Protein AF-A0A2M8PJ80-F1 (afdb_monomer_lite)

Secondary structure (DSSP, 8-state):
-----------------HHHHHHHHTT-SS-S------SS-PEEEE----BTTB---B-GGG-BHHHHHHHHHHHHHHHHHHTT-EEEES-SSS----TGGG--

pLDDT: mean 78.75, std 20.94, range [30.25, 98.44]

Sequence (104 aa):
EFESIGLQKGVVFRLYNKAILERLRGQISQPILRTSWHDTQPRVVIDCGHGGRDCGAIGVGGLQEKNICLAIGSELASLLENHGWDVILTRRTDNMVLLDQRTT

Radius of gyration: 22.83 Å; chains: 1; bounding box: 64×26×45 Å

Foldseek 3Di:
DDDDDPPPPDDDDDDPDPVVVVVVVVPDPDDPDDDPPDPDADAEEQEQPFADPGQDDQDPPRRTSSVVSLVVSVVVQVVCVVVVHHYHYLDNHRHGDDPVSSVD

Structure (mmCIF, N/CA/C/O backbone):
data_AF-A0A2M8PJ80-F1
#
_entry.id   AF-A0A2M8PJ80-F1
#
loop_
_atom_site.group_PDB
_atom_site.id
_atom_site.type_symbol
_atom_site.label_atom_id
_atom_site.label_alt_id
_atom_site.label_comp_id
_atom_site.label_asym_id
_atom_site.label_entity_id
_atom_site.label_seq_id
_atom_site.pdbx_PDB_ins_code
_atom_site.Cartn_x
_atom_site.Cartn_y
_atom_site.Cartn_z
_atom_site.occupancy
_atom_site.B_iso_or_equiv
_atom_site.auth_seq_id
_atom_site.auth_comp_id
_atom_site.auth_asym_id
_atom_site.auth_atom_id
_atom_site.pdbx_PDB_model_num
ATOM 1 N N . GLU A 1 1 ? 18.252 13.409 18.058 1.00 38.00 1 GLU A N 1
ATOM 2 C CA . GLU A 1 1 ? 18.425 14.141 16.789 1.00 38.00 1 GLU A CA 1
ATOM 3 C C . GLU A 1 1 ? 18.283 13.165 15.638 1.00 38.00 1 GLU A C 1
ATOM 5 O O . GLU A 1 1 ? 18.825 12.070 15.718 1.00 38.00 1 GLU A O 1
ATOM 10 N N . PHE A 1 2 ? 17.492 13.522 14.629 1.00 30.25 2 PHE A N 1
ATOM 11 C CA . PHE A 1 2 ? 17.406 12.782 13.375 1.00 30.25 2 PHE A CA 1
ATOM 12 C C . PHE A 1 2 ? 18.465 13.348 12.427 1.00 30.25 2 PHE A C 1
ATOM 14 O O . PHE A 1 2 ? 18.293 14.451 11.914 1.00 30.25 2 PHE A O 1
ATOM 21 N N . GLU A 1 3 ? 19.542 12.604 12.184 1.00 35.47 3 GLU A N 1
ATOM 22 C CA . GLU A 1 3 ? 20.416 12.865 11.040 1.00 35.47 3 GLU A CA 1
ATOM 23 C C . GLU A 1 3 ? 19.860 12.131 9.820 1.00 35.47 3 GLU A C 1
ATOM 25 O O . GLU A 1 3 ? 19.985 10.916 9.665 1.00 35.47 3 GLU A O 1
ATOM 30 N N . SER A 1 4 ? 19.206 12.884 8.944 1.00 43.00 4 SER A N 1
ATOM 31 C CA . SER A 1 4 ? 18.976 12.465 7.569 1.00 43.00 4 SER A CA 1
ATOM 32 C C . SER A 1 4 ? 20.146 12.894 6.682 1.00 43.00 4 SER A C 1
ATOM 34 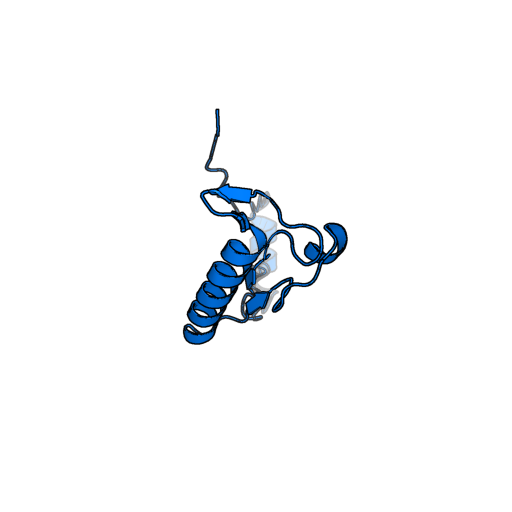O O . SER A 1 4 ? 20.692 13.978 6.865 1.00 43.00 4 SER A O 1
ATOM 36 N N . ILE A 1 5 ? 20.373 12.096 5.631 1.00 44.66 5 ILE A N 1
ATOM 37 C CA . ILE A 1 5 ? 21.223 12.305 4.438 1.00 44.66 5 ILE A CA 1
ATOM 38 C C . ILE A 1 5 ? 22.529 11.488 4.454 1.00 44.66 5 ILE A C 1
ATOM 40 O O . ILE A 1 5 ? 23.641 11.999 4.495 1.00 44.66 5 ILE A O 1
ATOM 44 N N . GLY A 1 6 ? 22.362 10.173 4.289 1.00 40.84 6 GLY A N 1
ATOM 45 C CA . GLY A 1 6 ? 23.377 9.252 3.770 1.00 40.84 6 GLY A CA 1
ATOM 46 C C . GLY A 1 6 ? 22.995 8.717 2.386 1.00 40.84 6 GLY A C 1
ATOM 47 O O . GLY A 1 6 ? 23.055 7.517 2.142 1.00 40.84 6 GLY A O 1
ATOM 48 N N . LEU A 1 7 ? 22.541 9.587 1.475 1.00 44.06 7 LEU A N 1
ATOM 49 C CA . LEU A 1 7 ? 22.303 9.258 0.062 1.00 44.06 7 LEU A CA 1
ATOM 50 C C . LEU A 1 7 ? 23.632 9.183 -0.710 1.00 44.06 7 LEU A C 1
ATOM 52 O O . LEU A 1 7 ? 23.877 9.955 -1.630 1.00 44.06 7 LEU A O 1
ATOM 56 N N . GLN A 1 8 ? 24.489 8.219 -0.377 1.00 43.91 8 GLN A N 1
ATOM 57 C CA . GLN A 1 8 ? 25.481 7.727 -1.335 1.00 43.91 8 GLN A CA 1
ATOM 58 C C . GLN A 1 8 ? 25.227 6.250 -1.621 1.00 43.91 8 GLN A C 1
ATOM 60 O O . GLN A 1 8 ? 25.959 5.360 -1.204 1.00 43.91 8 GLN A O 1
ATOM 65 N N . LYS A 1 9 ? 24.168 5.999 -2.400 1.00 44.66 9 LYS A N 1
ATOM 66 C CA . LYS A 1 9 ? 24.059 4.789 -3.222 1.00 44.66 9 LYS A CA 1
ATOM 67 C C . LYS A 1 9 ? 25.043 4.930 -4.389 1.00 44.66 9 LYS A C 1
ATOM 69 O O . LYS A 1 9 ? 24.659 5.326 -5.484 1.00 44.66 9 LYS A O 1
ATOM 74 N N . GLY A 1 10 ? 26.323 4.687 -4.139 1.00 52.16 10 GLY A N 1
ATOM 75 C CA . GLY A 1 10 ? 27.368 4.735 -5.158 1.00 52.16 10 GLY A CA 1
ATOM 76 C C . GLY A 1 10 ? 28.336 3.569 -5.008 1.00 52.16 10 GLY A C 1
ATOM 77 O O . GLY A 1 10 ? 28.683 3.186 -3.894 1.00 52.16 10 GLY A O 1
ATOM 78 N N . VAL A 1 11 ? 28.781 3.005 -6.131 1.00 47.84 11 VAL A N 1
ATOM 79 C CA . VAL A 1 11 ? 29.876 2.027 -6.156 1.00 47.84 11 VAL A CA 1
ATOM 80 C C . VAL A 1 11 ? 31.194 2.793 -6.265 1.00 47.84 11 VAL A C 1
ATOM 82 O O . VAL A 1 11 ? 31.401 3.535 -7.224 1.00 47.84 11 VAL A O 1
ATOM 85 N N . VAL A 1 12 ? 32.097 2.619 -5.297 1.00 46.44 12 VAL A N 1
ATOM 86 C CA . VAL A 1 12 ? 33.444 3.209 -5.338 1.00 46.44 12 VAL A CA 1
ATOM 87 C C . VAL A 1 12 ? 34.411 2.204 -5.957 1.00 46.44 12 VAL A C 1
ATOM 89 O O . VAL A 1 12 ? 34.776 1.215 -5.325 1.00 46.44 12 VAL A O 1
ATOM 92 N N . PHE A 1 13 ? 34.872 2.472 -7.178 1.00 48.44 13 PHE A N 1
ATOM 93 C CA . PHE A 1 13 ? 35.957 1.708 -7.794 1.00 48.44 13 PHE A CA 1
ATOM 94 C C . PHE A 1 13 ? 37.298 2.378 -7.497 1.00 48.44 13 PHE A C 1
ATOM 96 O O . PHE A 1 13 ? 37.515 3.534 -7.855 1.00 48.44 13 PHE A O 1
ATOM 103 N N . ARG A 1 14 ? 38.228 1.641 -6.883 1.00 47.72 14 ARG A N 1
ATOM 104 C CA . ARG A 1 14 ? 39.640 2.040 -6.813 1.00 47.72 14 ARG A CA 1
ATOM 105 C C . ARG A 1 14 ? 40.448 1.143 -7.733 1.00 47.72 14 ARG A C 1
ATOM 107 O O . ARG A 1 14 ? 40.654 -0.033 -7.452 1.00 47.72 14 ARG A O 1
ATOM 114 N N . LEU A 1 15 ? 40.886 1.708 -8.851 1.00 54.53 15 LEU A N 1
ATOM 115 C CA . LEU A 1 15 ? 41.750 1.030 -9.809 1.00 54.53 15 LEU A CA 1
ATOM 116 C C . LEU A 1 15 ? 43.180 1.499 -9.553 1.00 54.53 15 LEU A C 1
ATOM 118 O O . LEU A 1 15 ? 43.525 2.643 -9.829 1.00 54.53 15 LEU A O 1
ATOM 122 N N . TYR A 1 16 ? 44.005 0.617 -8.998 1.00 53.78 16 TYR A N 1
ATOM 123 C CA . TYR A 1 16 ? 45.348 0.976 -8.533 1.00 53.78 16 TYR A CA 1
ATOM 124 C C . TYR A 1 16 ? 46.442 0.850 -9.599 1.00 53.78 16 TYR A C 1
ATOM 126 O O . TYR A 1 16 ? 47.600 1.140 -9.315 1.00 53.78 16 TYR A O 1
ATOM 134 N N . ASN A 1 17 ? 46.121 0.427 -10.826 1.00 65.12 17 ASN A N 1
ATOM 135 C CA . ASN A 1 17 ? 47.145 0.241 -11.849 1.00 65.12 17 ASN A CA 1
ATOM 136 C C . ASN A 1 17 ? 46.635 0.523 -13.268 1.00 65.12 17 ASN A C 1
ATOM 138 O O . ASN A 1 17 ? 45.943 -0.291 -13.885 1.00 65.12 17 ASN A O 1
ATOM 142 N N . LYS A 1 18 ? 47.046 1.675 -13.805 1.00 63.50 18 LYS A N 1
ATOM 143 C CA . LYS A 1 18 ? 46.742 2.131 -15.166 1.00 63.50 18 LYS A CA 1
ATOM 144 C C . LYS A 1 18 ? 47.205 1.137 -16.241 1.00 63.50 18 LYS A C 1
ATOM 146 O O . LYS A 1 18 ? 46.514 0.969 -17.239 1.00 63.50 18 LYS A O 1
ATOM 151 N N . ALA A 1 19 ? 48.311 0.420 -16.019 1.00 72.38 19 ALA A N 1
ATOM 152 C CA . ALA A 1 19 ? 48.840 -0.541 -16.988 1.00 72.38 19 ALA A CA 1
ATOM 153 C C . ALA A 1 19 ? 47.914 -1.751 -17.196 1.00 72.38 19 ALA A C 1
ATOM 155 O O . ALA A 1 19 ? 47.851 -2.303 -18.293 1.00 72.38 19 ALA A O 1
ATOM 156 N N . ILE A 1 20 ? 47.165 -2.153 -16.164 1.00 69.88 20 ILE A N 1
ATOM 157 C CA . ILE A 1 20 ? 46.191 -3.248 -16.269 1.00 69.88 20 ILE A CA 1
ATOM 158 C C . ILE A 1 20 ? 44.991 -2.806 -17.114 1.00 69.88 20 ILE A C 1
ATOM 160 O O . ILE A 1 20 ? 44.535 -3.560 -17.968 1.00 69.88 20 ILE A O 1
ATOM 164 N N . LEU A 1 21 ? 44.518 -1.570 -16.939 1.00 66.88 21 LEU A N 1
ATOM 165 C CA . LEU A 1 21 ? 43.372 -1.049 -17.690 1.00 66.88 21 LEU A CA 1
ATOM 166 C C . LEU A 1 21 ? 43.659 -0.903 -19.186 1.00 66.88 21 LEU A C 1
ATOM 168 O O . LEU A 1 21 ? 42.810 -1.255 -20.002 1.00 66.88 21 LEU A O 1
ATOM 172 N N . GLU A 1 22 ? 44.854 -0.439 -19.553 1.00 72.31 22 GLU A N 1
ATOM 173 C CA . GLU A 1 22 ? 45.228 -0.305 -20.967 1.00 72.31 22 GLU A CA 1
ATOM 174 C C . GLU A 1 22 ? 45.374 -1.669 -21.660 1.00 72.31 22 GLU A C 1
ATOM 176 O O . GLU A 1 22 ? 44.974 -1.815 -22.812 1.00 72.31 22 GLU A O 1
ATOM 181 N N . ARG A 1 23 ? 45.857 -2.701 -20.949 1.00 74.56 23 ARG A N 1
ATOM 182 C CA . ARG A 1 23 ? 45.911 -4.079 -21.479 1.00 74.56 23 ARG A CA 1
ATOM 183 C C . ARG A 1 23 ? 44.521 -4.652 -21.747 1.00 74.56 23 ARG A C 1
ATOM 185 O O . ARG A 1 23 ? 44.328 -5.356 -22.732 1.00 74.56 23 ARG A O 1
ATOM 192 N N . LEU A 1 24 ? 43.562 -4.348 -20.877 1.00 70.38 24 LEU A N 1
ATOM 193 C CA . LEU A 1 24 ? 42.201 -4.870 -20.972 1.00 70.38 24 LEU A CA 1
ATOM 194 C C . LEU A 1 24 ? 41.360 -4.146 -22.038 1.00 70.38 24 LEU A C 1
ATOM 196 O O . LEU A 1 24 ? 40.519 -4.777 -22.669 1.00 70.38 24 LEU A O 1
ATOM 200 N N . ARG A 1 25 ? 41.610 -2.857 -22.316 1.00 67.88 25 ARG A N 1
ATOM 201 C CA . ARG A 1 25 ? 40.854 -2.082 -23.324 1.00 67.88 25 ARG A CA 1
ATOM 202 C C . ARG A 1 25 ? 40.832 -2.704 -24.723 1.00 67.88 25 ARG A C 1
ATOM 204 O O . ARG A 1 25 ? 39.833 -2.564 -25.415 1.00 67.88 25 ARG A O 1
ATOM 211 N N . GLY A 1 26 ? 41.911 -3.367 -25.140 1.00 67.25 26 GLY A N 1
ATOM 212 C CA . GLY A 1 26 ? 42.019 -3.962 -26.479 1.00 67.25 26 GLY A CA 1
ATOM 213 C C . GLY 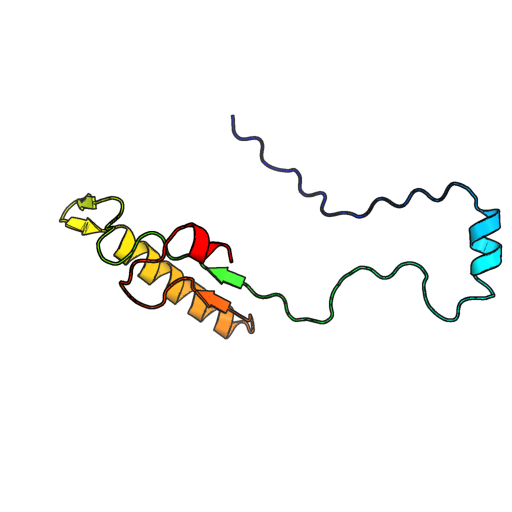A 1 26 ? 41.477 -5.389 -26.603 1.00 67.25 26 GLY A C 1
ATOM 214 O O . GLY A 1 26 ? 41.398 -5.906 -27.712 1.00 67.25 26 GLY A O 1
ATOM 215 N N . GLN A 1 27 ? 41.137 -6.043 -25.487 1.00 70.38 27 GLN A N 1
ATOM 216 C CA . GLN A 1 27 ? 40.763 -7.466 -25.458 1.00 70.38 27 GLN A CA 1
ATOM 217 C C . GLN A 1 27 ? 39.294 -7.709 -25.113 1.00 70.38 27 GLN A C 1
ATOM 219 O O . GLN A 1 27 ? 38.826 -8.842 -25.207 1.00 70.38 27 GLN A O 1
ATOM 224 N N . ILE A 1 28 ? 38.564 -6.676 -24.698 1.00 65.25 28 ILE A N 1
ATOM 225 C CA . ILE A 1 28 ? 37.202 -6.833 -24.200 1.00 65.25 28 ILE A CA 1
ATOM 226 C C . ILE A 1 28 ? 36.255 -6.088 -25.134 1.00 65.25 28 ILE A C 1
ATOM 228 O O . ILE A 1 28 ? 36.316 -4.870 -25.269 1.00 65.25 28 ILE A O 1
ATOM 232 N N . SER A 1 29 ? 35.358 -6.835 -25.775 1.00 63.12 29 SER A N 1
ATOM 233 C CA . SER A 1 29 ? 34.313 -6.311 -26.664 1.00 63.12 29 SER A CA 1
ATOM 234 C C . SER A 1 29 ? 33.136 -5.670 -25.915 1.00 63.12 29 SER A C 1
ATOM 236 O O . SER A 1 29 ? 32.180 -5.217 -26.538 1.00 63.12 29 SER A O 1
ATOM 238 N N . GLN A 1 30 ? 33.180 -5.656 -24.581 1.00 54.78 30 GLN A N 1
ATOM 239 C CA . GLN A 1 30 ? 32.133 -5.163 -23.688 1.00 54.78 30 GLN A CA 1
ATOM 240 C C . GLN A 1 30 ? 32.754 -4.413 -22.496 1.00 54.78 30 GLN A C 1
ATOM 242 O O . GLN A 1 30 ? 33.869 -4.730 -22.082 1.00 54.78 30 GLN A O 1
ATOM 247 N N . PRO A 1 31 ? 32.067 -3.429 -21.898 1.00 57.66 31 PRO A N 1
ATOM 248 C CA . PRO A 1 31 ? 32.590 -2.723 -20.734 1.00 57.66 31 PRO A CA 1
ATOM 249 C C . PRO A 1 31 ? 32.711 -3.650 -19.510 1.00 57.66 31 PRO A C 1
ATOM 251 O O . PRO A 1 31 ? 31.782 -4.380 -19.171 1.00 57.66 31 PRO A O 1
ATOM 254 N N . ILE A 1 32 ? 33.859 -3.577 -18.820 1.00 61.19 32 ILE A N 1
ATOM 255 C CA . ILE A 1 32 ? 34.154 -4.293 -17.555 1.00 61.19 32 ILE A CA 1
ATOM 256 C C . ILE A 1 32 ? 33.188 -3.863 -16.441 1.00 61.19 32 ILE A C 1
ATOM 258 O O . ILE A 1 32 ? 32.864 -4.628 -15.537 1.00 61.19 32 ILE A O 1
ATOM 262 N N . LEU A 1 33 ? 32.734 -2.613 -16.513 1.00 51.22 33 LEU A N 1
ATOM 263 C CA . LEU A 1 33 ? 31.832 -2.000 -15.558 1.00 51.22 33 LEU A CA 1
ATOM 264 C C . LEU A 1 33 ? 30.411 -2.065 -16.125 1.00 51.22 33 LEU A C 1
ATOM 266 O O . LEU A 1 33 ? 30.039 -1.264 -16.981 1.00 51.22 33 LEU A O 1
ATOM 270 N N . ARG A 1 34 ? 29.614 -3.020 -15.645 1.00 51.91 34 ARG A N 1
ATOM 271 C CA . ARG A 1 34 ? 28.157 -2.947 -15.766 1.00 51.91 34 ARG A CA 1
ATOM 272 C C . ARG A 1 34 ? 27.634 -2.334 -14.483 1.00 51.91 34 ARG A C 1
ATOM 274 O O . ARG A 1 34 ? 27.867 -2.870 -13.401 1.00 51.91 34 ARG A O 1
ATOM 281 N N . THR A 1 35 ? 26.955 -1.199 -14.582 1.00 47.75 35 THR A N 1
ATOM 282 C CA . THR A 1 35 ? 26.089 -0.791 -13.484 1.00 47.75 35 THR A CA 1
ATOM 283 C C . THR A 1 35 ? 25.005 -1.862 -13.379 1.00 47.75 35 THR A C 1
ATOM 285 O O . THR A 1 35 ? 24.434 -2.273 -14.387 1.00 47.75 35 THR A O 1
ATOM 288 N N . SER A 1 36 ? 24.745 -2.371 -12.177 1.00 45.22 36 SER A N 1
ATOM 289 C CA . SER A 1 36 ? 23.618 -3.269 -11.919 1.00 45.22 36 SER A CA 1
ATOM 290 C C . SER A 1 36 ? 22.309 -2.473 -11.932 1.00 45.22 36 SER A C 1
ATOM 292 O O . SER A 1 36 ? 21.539 -2.503 -10.978 1.00 45.22 36 SER A O 1
ATOM 294 N N . TRP A 1 37 ? 22.077 -1.686 -12.979 1.00 45.41 37 TRP A N 1
ATOM 295 C CA . TRP A 1 37 ? 20.719 -1.353 -13.354 1.00 45.41 37 TRP A CA 1
ATOM 296 C C . TRP A 1 37 ? 20.209 -2.606 -14.041 1.00 45.41 37 TRP A C 1
ATOM 298 O O . TRP A 1 37 ? 20.578 -2.909 -15.172 1.00 45.41 37 TRP A O 1
ATOM 308 N N . HIS A 1 38 ? 19.466 -3.414 -13.291 1.00 51.56 38 HIS A N 1
ATOM 309 C CA . HIS A 1 38 ? 18.641 -4.417 -13.932 1.00 51.56 38 HIS A CA 1
ATOM 310 C C . HIS A 1 38 ? 17.697 -3.688 -14.902 1.00 51.56 38 HIS A C 1
ATOM 312 O O . HIS A 1 38 ? 17.068 -2.710 -14.508 1.00 51.56 38 HIS A O 1
ATOM 318 N N . ASP A 1 39 ? 17.542 -4.205 -16.122 1.00 56.12 39 ASP A N 1
ATOM 319 C CA . ASP A 1 39 ? 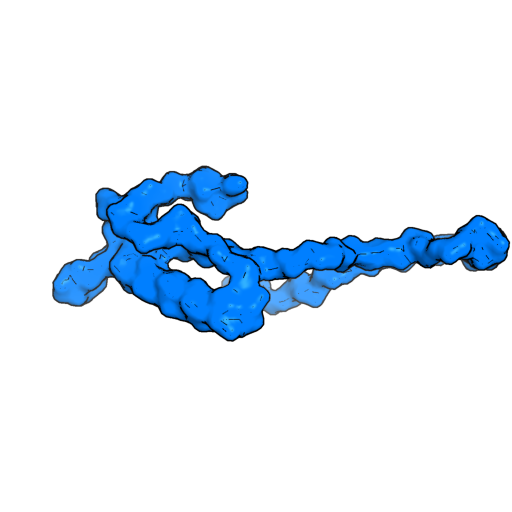16.469 -3.822 -17.063 1.00 56.12 39 ASP A CA 1
ATOM 320 C C . ASP A 1 39 ? 15.057 -4.134 -16.517 1.00 56.12 39 ASP A C 1
ATOM 322 O O . ASP A 1 39 ? 14.051 -3.955 -17.200 1.00 56.12 39 ASP A O 1
ATOM 326 N N . THR A 1 40 ? 14.944 -4.642 -15.287 1.00 63.16 40 THR A N 1
ATOM 327 C CA . THR A 1 40 ? 13.660 -4.899 -14.643 1.00 63.16 40 THR A CA 1
ATOM 328 C C . THR A 1 40 ? 13.090 -3.596 -14.105 1.00 63.16 40 THR A C 1
ATOM 330 O O . THR A 1 40 ? 13.709 -2.950 -13.255 1.00 63.16 40 THR A O 1
ATOM 333 N N . GLN A 1 41 ? 11.888 -3.253 -14.567 1.00 69.19 41 GLN A N 1
ATOM 334 C CA . GLN A 1 41 ? 11.075 -2.165 -14.033 1.00 69.19 41 GLN A CA 1
ATOM 335 C C . GLN A 1 41 ? 11.081 -2.203 -12.489 1.00 69.19 41 GLN A C 1
ATOM 337 O O . GLN A 1 41 ? 10.791 -3.255 -11.911 1.00 69.19 41 GLN A O 1
ATOM 342 N N . PRO A 1 42 ? 11.435 -1.104 -11.800 1.00 75.31 42 PRO A N 1
ATOM 343 C CA . PRO A 1 42 ? 11.403 -1.065 -10.344 1.00 75.31 42 PRO A CA 1
ATOM 344 C C . PRO A 1 42 ? 9.975 -1.285 -9.830 1.00 75.31 42 PRO A C 1
ATOM 346 O O . PRO A 1 42 ? 9.027 -0.670 -10.318 1.00 75.31 42 PRO A O 1
ATOM 349 N N . ARG A 1 43 ? 9.844 -2.151 -8.821 1.00 88.75 43 ARG A N 1
ATOM 350 C CA . ARG A 1 43 ? 8.585 -2.447 -8.131 1.00 88.75 43 ARG A CA 1
ATOM 351 C C . ARG A 1 43 ? 8.499 -1.678 -6.817 1.00 88.75 43 ARG A C 1
ATOM 353 O O . ARG A 1 43 ? 9.472 -1.624 -6.065 1.00 88.75 43 ARG A O 1
ATOM 360 N N . VAL A 1 44 ? 7.324 -1.133 -6.524 1.00 92.81 44 VAL A N 1
ATOM 361 C CA . VAL A 1 44 ? 7.009 -0.464 -5.259 1.00 92.81 44 VAL A CA 1
ATOM 362 C C . VAL A 1 44 ? 6.170 -1.396 -4.390 1.00 92.81 44 VAL A C 1
ATOM 364 O O . VAL A 1 44 ? 5.177 -1.958 -4.844 1.00 92.81 44 VAL A O 1
ATOM 367 N N . VAL A 1 45 ? 6.556 -1.549 -3.125 1.00 95.38 45 VAL A N 1
ATOM 368 C CA . VAL A 1 45 ? 5.757 -2.269 -2.126 1.00 95.38 45 VAL A CA 1
ATOM 369 C C . VAL A 1 45 ? 5.218 -1.260 -1.118 1.00 95.38 45 VAL A C 1
ATOM 371 O O . VAL A 1 45 ? 5.986 -0.492 -0.541 1.00 95.38 45 VAL A O 1
ATOM 374 N N . ILE A 1 46 ? 3.902 -1.251 -0.920 1.00 96.06 46 ILE A N 1
ATOM 375 C CA . ILE A 1 46 ? 3.205 -0.389 0.036 1.00 96.06 46 ILE A CA 1
ATOM 376 C C . ILE A 1 46 ? 2.748 -1.252 1.209 1.00 96.06 46 ILE A C 1
ATOM 378 O O . ILE A 1 46 ? 1.860 -2.097 1.071 1.00 96.06 46 ILE A O 1
ATOM 382 N N . ASP A 1 47 ? 3.330 -1.024 2.383 1.00 96.50 47 ASP A N 1
ATOM 383 C CA . ASP A 1 47 ? 2.881 -1.696 3.596 1.00 96.50 47 ASP A CA 1
ATOM 384 C C . ASP A 1 47 ? 1.681 -0.975 4.220 1.00 96.50 47 ASP A C 1
ATOM 386 O O . ASP A 1 47 ? 1.796 0.132 4.745 1.00 96.50 47 ASP A O 1
ATOM 390 N N . CYS A 1 48 ? 0.512 -1.614 4.178 1.00 96.94 48 CYS A N 1
ATOM 391 C CA . CYS A 1 48 ? -0.672 -1.118 4.870 1.00 96.94 48 CYS A CA 1
ATOM 392 C C . CYS A 1 48 ? -0.644 -1.613 6.325 1.00 96.94 48 CYS A C 1
ATOM 394 O O . CYS A 1 48 ? -1.020 -2.754 6.618 1.00 96.94 48 CYS A O 1
ATOM 396 N N . GLY A 1 49 ? -0.200 -0.748 7.241 1.00 95.50 49 GLY A N 1
ATOM 397 C CA . GLY A 1 49 ? -0.089 -1.010 8.684 1.00 95.50 49 GLY A CA 1
ATOM 398 C C . GLY A 1 49 ? -1.327 -1.671 9.308 1.00 95.50 49 GLY A C 1
ATOM 399 O O . GLY A 1 49 ? -2.455 -1.450 8.852 1.00 95.50 49 GLY A O 1
ATOM 400 N N . HIS A 1 50 ? -1.114 -2.481 10.351 1.00 97.38 50 HIS A N 1
ATOM 401 C CA . HIS A 1 50 ? -2.170 -3.164 11.120 1.00 97.38 50 HIS A CA 1
ATOM 402 C C . HIS A 1 50 ? -3.085 -4.052 10.252 1.00 97.38 50 HIS A C 1
ATOM 404 O O . HIS A 1 50 ? -2.641 -4.558 9.216 1.00 97.38 50 HIS A O 1
ATOM 410 N N . GLY A 1 51 ? -4.332 -4.280 10.683 1.00 96.38 51 GLY A N 1
ATOM 411 C CA . GLY A 1 51 ? -5.359 -5.018 9.947 1.00 96.38 51 GLY A CA 1
ATOM 412 C C . GLY A 1 51 ? -5.985 -6.160 10.751 1.00 96.38 51 GLY A C 1
ATOM 413 O O . GLY A 1 51 ? -5.371 -6.764 11.634 1.00 96.38 51 GLY A O 1
ATOM 414 N N . GLY A 1 52 ? -7.239 -6.482 10.437 1.00 96.31 52 GLY A N 1
ATOM 415 C CA . GLY A 1 52 ? -8.014 -7.496 11.138 1.00 96.31 52 GLY A CA 1
ATOM 416 C C . GLY A 1 52 ? -8.244 -7.110 12.601 1.00 96.31 52 GLY A C 1
ATOM 417 O O . GLY A 1 52 ? -8.863 -6.084 12.895 1.00 96.31 52 GLY A O 1
ATOM 418 N N . ARG A 1 53 ? -7.761 -7.953 13.524 1.00 95.75 53 ARG A N 1
ATOM 419 C CA . ARG A 1 53 ? -7.913 -7.743 14.977 1.00 95.75 53 ARG A CA 1
ATOM 420 C C . ARG A 1 53 ? -7.001 -6.650 15.520 1.00 95.75 53 ARG A C 1
ATOM 422 O O . ARG A 1 53 ? -7.305 -6.080 16.562 1.00 95.75 53 ARG A O 1
ATOM 429 N N . ASP A 1 54 ? -5.901 -6.377 14.831 1.00 96.31 54 ASP A N 1
ATOM 430 C CA . ASP A 1 54 ? -5.018 -5.280 15.180 1.00 96.31 54 ASP A CA 1
ATOM 431 C C . ASP A 1 54 ? -5.576 -3.991 14.569 1.00 96.31 54 ASP A C 1
ATOM 433 O O . ASP A 1 54 ? -5.561 -3.802 13.351 1.00 96.31 54 ASP A O 1
ATOM 437 N N . CYS A 1 55 ? -6.150 -3.138 15.415 1.00 95.94 55 CYS A N 1
ATOM 438 C CA . CYS A 1 55 ? -6.750 -1.874 14.995 1.00 95.94 55 CYS A CA 1
ATOM 439 C C . CYS A 1 55 ? -5.741 -0.723 14.876 1.00 95.94 55 CYS A C 1
ATOM 441 O O . CYS A 1 55 ? -6.088 0.307 14.290 1.00 95.94 55 CYS A O 1
ATOM 443 N N . GLY A 1 56 ? -4.516 -0.912 15.380 1.00 96.75 56 GLY A N 1
ATOM 444 C CA . GLY A 1 56 ? -3.562 0.167 15.605 1.00 96.75 56 GLY A CA 1
ATOM 445 C C . GLY A 1 56 ? -4.083 1.202 16.598 1.00 96.75 56 GLY A C 1
ATOM 446 O O . GLY A 1 56 ? -4.862 0.887 17.503 1.00 96.75 56 GLY A O 1
ATOM 447 N N . ALA A 1 57 ? -3.656 2.451 16.437 1.00 97.94 57 ALA A N 1
ATOM 448 C CA . ALA A 1 57 ? -4.153 3.558 17.236 1.00 97.94 57 ALA A CA 1
ATOM 449 C C . ALA A 1 57 ? -5.653 3.814 16.993 1.00 97.94 57 ALA A C 1
ATOM 451 O O . ALA A 1 57 ? -6.155 3.738 15.867 1.00 97.94 57 ALA A O 1
ATOM 452 N N . ILE A 1 58 ? -6.364 4.172 18.066 1.00 97.88 58 ILE A N 1
ATOM 453 C CA . ILE A 1 58 ? -7.770 4.585 18.022 1.00 97.88 58 ILE A CA 1
ATOM 454 C C . ILE A 1 58 ? -7.844 6.085 18.315 1.00 97.88 58 ILE A C 1
ATOM 456 O O . ILE A 1 58 ? -7.519 6.535 19.413 1.00 97.88 58 ILE A O 1
ATOM 460 N N . GLY A 1 59 ? -8.271 6.854 17.318 1.00 96.25 59 GLY A N 1
ATOM 461 C CA . GLY A 1 59 ? -8.497 8.289 17.408 1.00 96.25 59 GLY A CA 1
ATOM 462 C C . GLY A 1 59 ? -9.896 8.661 17.906 1.00 96.25 59 GLY A C 1
ATOM 463 O O . GLY A 1 59 ? -10.729 7.820 18.257 1.00 96.25 59 GLY A O 1
ATOM 464 N N . VAL A 1 60 ? -10.168 9.968 17.902 1.00 96.19 60 VAL A N 1
ATOM 465 C CA . VAL A 1 60 ? -11.465 10.535 18.301 1.00 96.19 60 VAL A CA 1
ATOM 466 C C . VAL A 1 60 ? -12.593 9.937 17.457 1.00 96.19 60 VAL A C 1
ATOM 468 O O . VAL A 1 60 ? -12.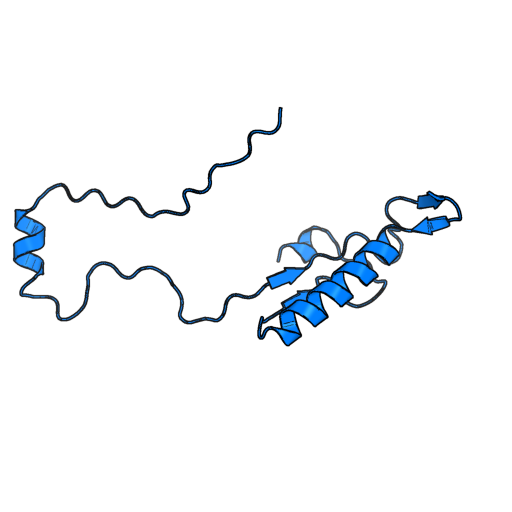456 9.765 16.247 1.00 96.19 60 VAL A O 1
ATOM 471 N N . GLY A 1 61 ? -13.711 9.599 18.105 1.00 95.81 61 GLY A N 1
ATOM 472 C CA . GLY A 1 61 ? -14.869 9.005 17.430 1.00 95.81 61 GLY A CA 1
ATOM 473 C C . GLY A 1 61 ? -14.677 7.546 17.004 1.00 95.81 61 GLY A C 1
ATOM 474 O O . GLY A 1 61 ? -15.479 7.042 16.226 1.00 95.81 61 GLY A O 1
ATOM 475 N N . GLY A 1 62 ? -13.636 6.861 17.497 1.00 96.94 62 GLY A N 1
ATOM 476 C CA . GLY A 1 62 ? -13.383 5.453 17.182 1.00 96.94 62 GLY A CA 1
ATOM 477 C C . GLY A 1 62 ? -12.676 5.235 15.844 1.00 96.94 62 GLY A C 1
ATOM 478 O O . GLY A 1 62 ? -12.701 4.125 15.317 1.00 96.94 62 GLY A O 1
ATOM 479 N N . LEU A 1 63 ? -12.052 6.277 15.285 1.00 97.19 63 LEU A N 1
ATOM 480 C CA . LEU A 1 63 ? -11.288 6.17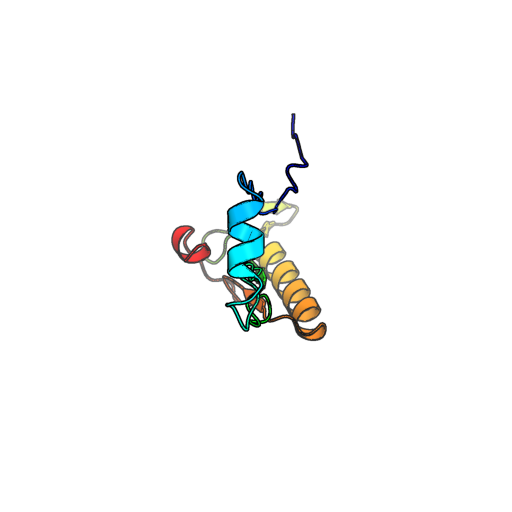8 14.046 1.00 97.19 63 LEU A CA 1
ATOM 481 C C . LEU A 1 63 ? -10.086 5.244 14.239 1.00 97.19 63 LEU A C 1
ATOM 483 O O . LEU A 1 63 ? -9.246 5.495 15.096 1.00 97.19 63 LEU A O 1
ATOM 487 N N . GLN A 1 64 ? -9.997 4.180 13.446 1.00 98.38 64 GLN A N 1
ATOM 488 C CA . GLN A 1 64 ? -8.949 3.165 13.583 1.00 98.38 64 GLN A CA 1
ATOM 489 C C . GLN A 1 64 ? -7.845 3.381 12.550 1.00 98.38 64 GLN A C 1
ATOM 491 O O . GLN A 1 64 ? -8.128 3.482 11.352 1.00 98.38 64 GLN A O 1
ATOM 496 N N . GLU A 1 65 ? -6.592 3.377 13.000 1.00 98.19 65 GLU A N 1
ATOM 497 C CA . GLU A 1 65 ? -5.402 3.525 12.158 1.00 98.19 65 GLU A CA 1
ATOM 498 C C . GLU A 1 65 ? -5.399 2.549 10.977 1.00 98.19 65 GLU A C 1
ATOM 500 O O . GLU A 1 65 ? -5.177 2.961 9.839 1.00 98.19 65 GLU A O 1
ATOM 505 N N . LYS A 1 66 ? -5.763 1.278 11.206 1.00 97.81 66 LYS A N 1
ATOM 506 C CA . LYS A 1 66 ? -5.826 0.260 10.143 1.00 97.81 66 LYS A CA 1
ATOM 507 C C . LYS A 1 66 ? -6.677 0.670 8.932 1.00 97.81 66 LYS A C 1
ATOM 509 O O . LYS A 1 66 ? -6.361 0.280 7.803 1.00 97.81 66 LYS A O 1
ATOM 514 N N . ASN A 1 67 ? -7.741 1.445 9.153 1.00 98.19 67 ASN A N 1
ATOM 515 C CA . ASN A 1 67 ? -8.657 1.876 8.100 1.00 98.19 67 ASN A CA 1
ATOM 516 C C . ASN A 1 67 ? -8.044 3.041 7.317 1.00 98.19 67 ASN A C 1
ATOM 518 O O . ASN A 1 67 ? -8.106 3.051 6.090 1.00 98.19 67 ASN A O 1
ATOM 522 N N . ILE A 1 68 ? -7.389 3.972 8.019 1.00 97.94 68 ILE A N 1
ATOM 523 C CA . ILE A 1 68 ? -6.668 5.097 7.410 1.00 97.94 68 ILE A CA 1
ATOM 524 C C . ILE A 1 68 ? -5.510 4.576 6.552 1.00 97.94 68 ILE A C 1
ATOM 526 O O . ILE A 1 68 ? -5.399 4.943 5.385 1.00 97.94 68 ILE A O 1
ATOM 530 N N . CYS A 1 69 ? -4.680 3.679 7.094 1.00 97.88 69 CYS A N 1
ATOM 531 C CA . CYS A 1 69 ? -3.541 3.112 6.373 1.00 97.88 69 CYS A CA 1
ATOM 532 C C . CYS A 1 69 ? -3.973 2.380 5.098 1.00 97.88 69 CYS A C 1
ATOM 534 O O . CYS A 1 69 ? -3.338 2.550 4.060 1.00 97.88 69 CYS A O 1
ATOM 536 N N . LEU A 1 70 ? -5.058 1.595 5.153 1.00 98.38 70 LEU A N 1
ATOM 537 C CA . LEU A 1 70 ? -5.571 0.895 3.971 1.00 98.38 70 LEU A CA 1
ATOM 538 C C . LEU A 1 70 ? -6.096 1.871 2.914 1.00 98.38 70 LEU A C 1
ATOM 540 O O . LEU A 1 70 ? -5.834 1.674 1.728 1.00 98.38 70 LEU A O 1
ATOM 544 N N . ALA A 1 71 ? -6.822 2.911 3.334 1.00 98.25 71 ALA A N 1
ATOM 545 C CA . ALA A 1 71 ? -7.358 3.918 2.425 1.00 98.25 71 ALA A CA 1
ATOM 546 C C . ALA A 1 71 ? -6.230 4.670 1.701 1.00 98.25 71 ALA A C 1
ATOM 548 O O . ALA A 1 71 ? -6.194 4.677 0.472 1.00 98.25 71 ALA A O 1
ATOM 549 N N . ILE A 1 72 ? -5.258 5.200 2.455 1.00 98.31 72 ILE A N 1
ATOM 550 C CA . ILE A 1 72 ? -4.103 5.920 1.897 1.00 98.31 72 ILE A CA 1
ATOM 551 C C . ILE A 1 72 ? -3.270 5.001 0.998 1.00 98.31 72 ILE A C 1
ATOM 553 O O . ILE A 1 72 ? -2.895 5.391 -0.106 1.00 98.31 72 ILE A O 1
ATOM 557 N N . GLY A 1 73 ? -2.992 3.771 1.441 1.00 98.00 73 GLY A N 1
ATOM 558 C CA . GLY A 1 73 ? -2.208 2.816 0.662 1.00 98.00 73 GLY A CA 1
ATOM 559 C C . GLY A 1 73 ? -2.873 2.443 -0.664 1.00 98.00 73 GLY A C 1
ATOM 560 O O . GLY A 1 73 ? -2.191 2.347 -1.682 1.00 98.00 73 GLY A O 1
ATOM 561 N N . SER A 1 74 ? -4.200 2.294 -0.674 1.00 98.12 74 SER A N 1
ATOM 562 C CA . SER A 1 74 ? -4.968 1.986 -1.889 1.00 98.12 74 SER A CA 1
ATOM 563 C C . SER A 1 74 ? -4.985 3.154 -2.877 1.00 98.12 74 SER A C 1
ATOM 565 O O . SER A 1 74 ? -4.841 2.945 -4.084 1.00 98.12 74 SER A O 1
ATOM 567 N N . GLU A 1 75 ? -5.122 4.386 -2.380 1.00 98.44 75 GLU A N 1
ATOM 568 C CA . GLU A 1 75 ? -5.066 5.592 -3.211 1.00 98.44 75 GLU A CA 1
ATOM 569 C C . GLU A 1 75 ? -3.6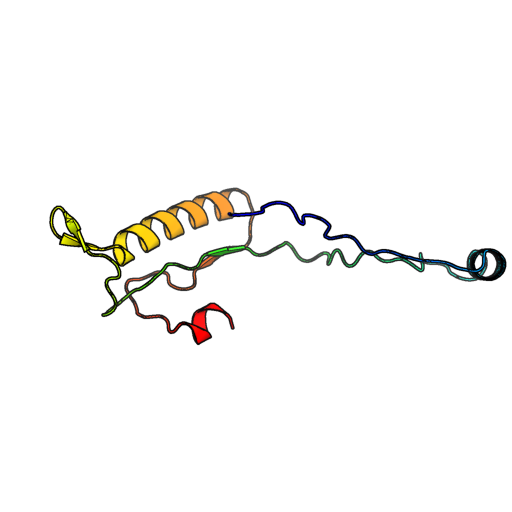67 5.791 -3.808 1.00 98.44 75 GLU A C 1
ATOM 571 O O . GLU A 1 75 ? -3.530 5.975 -5.018 1.00 98.44 75 GLU A O 1
ATOM 576 N N . LEU A 1 76 ? -2.616 5.654 -2.992 1.00 97.81 76 LEU A N 1
ATOM 577 C CA . LEU A 1 76 ? -1.231 5.733 -3.455 1.00 97.81 76 LEU A CA 1
ATOM 578 C C . LEU A 1 76 ? -0.915 4.653 -4.496 1.00 97.81 76 LEU A C 1
ATOM 580 O O . LEU A 1 76 ? -0.276 4.951 -5.504 1.00 97.81 76 LEU A O 1
ATOM 584 N N . ALA A 1 77 ? -1.374 3.418 -4.278 1.00 97.75 77 ALA A N 1
ATOM 585 C CA . ALA A 1 77 ? -1.197 2.339 -5.241 1.00 97.75 77 ALA A CA 1
ATOM 586 C C . ALA A 1 77 ? -1.840 2.679 -6.584 1.00 97.75 77 ALA A C 1
ATOM 588 O O . ALA A 1 77 ? -1.171 2.605 -7.608 1.00 97.75 77 ALA A O 1
ATOM 589 N N . SER A 1 78 ? -3.089 3.148 -6.560 1.00 97.94 78 SER A N 1
ATOM 590 C CA . SER A 1 78 ? -3.816 3.543 -7.769 1.00 97.94 78 SER A CA 1
ATOM 591 C C . SER A 1 78 ? -3.091 4.663 -8.521 1.00 97.94 78 SER A C 1
ATOM 593 O O . SER A 1 78 ? -2.961 4.622 -9.743 1.00 97.94 78 SER A O 1
ATOM 595 N N . LEU A 1 79 ? -2.573 5.665 -7.801 1.00 98.19 79 LEU A N 1
ATOM 596 C CA . LEU A 1 79 ? -1.791 6.748 -8.397 1.00 98.19 79 LEU A CA 1
ATOM 597 C C . LEU A 1 79 ? -0.510 6.225 -9.051 1.00 98.19 79 LEU A C 1
ATOM 599 O O . LEU A 1 79 ? -0.219 6.595 -10.184 1.00 98.19 79 LEU A O 1
ATOM 603 N N . LEU A 1 80 ? 0.247 5.364 -8.375 1.00 95.81 80 LEU A N 1
ATOM 604 C CA . LEU A 1 80 ? 1.495 4.809 -8.902 1.00 95.81 80 LEU A CA 1
ATOM 605 C C . LEU A 1 80 ? 1.258 3.875 -10.099 1.00 95.81 80 LEU A C 1
ATOM 607 O O . LEU A 1 80 ? 1.946 4.006 -11.112 1.00 95.81 80 LEU A O 1
ATOM 611 N N . GLU A 1 81 ? 0.257 2.997 -10.022 1.00 95.62 81 GLU A N 1
ATOM 612 C CA . GLU A 1 81 ? -0.163 2.117 -11.121 1.00 95.62 81 GLU A CA 1
ATOM 613 C C . GLU A 1 81 ? -0.544 2.949 -12.362 1.00 95.62 81 GLU A C 1
ATOM 615 O O . GLU A 1 81 ? -0.068 2.674 -13.465 1.00 95.62 81 GLU A O 1
ATOM 620 N N . ASN A 1 82 ? -1.288 4.050 -12.186 1.00 96.56 82 ASN A N 1
ATOM 621 C CA . ASN A 1 82 ? -1.636 4.982 -13.270 1.00 96.56 82 ASN A CA 1
ATOM 622 C C . ASN A 1 82 ? -0.420 5.689 -13.900 1.00 96.56 82 ASN A C 1
ATOM 624 O O . ASN A 1 82 ? -0.498 6.140 -15.041 1.00 96.56 82 ASN A O 1
ATOM 628 N N . HIS A 1 83 ? 0.704 5.782 -13.184 1.00 94.00 83 HIS A N 1
ATOM 629 C CA . HIS A 1 83 ? 1.969 6.319 -13.698 1.00 94.00 83 HIS A CA 1
ATOM 630 C C . HIS A 1 83 ? 2.905 5.222 -14.242 1.00 94.00 83 HIS A C 1
ATOM 632 O O . HIS A 1 83 ? 4.076 5.492 -14.509 1.00 94.00 83 HIS A O 1
ATOM 638 N N . GLY A 1 84 ? 2.407 3.993 -14.418 1.00 90.00 84 GLY A N 1
ATOM 639 C CA . GLY A 1 84 ? 3.149 2.887 -15.024 1.00 90.00 84 GLY A CA 1
ATOM 640 C C . GLY A 1 84 ? 4.117 2.177 -14.077 1.00 90.00 84 GLY A C 1
ATOM 641 O O . GLY A 1 84 ? 5.043 1.513 -14.544 1.00 90.00 84 GLY A O 1
ATOM 642 N N . TRP A 1 85 ? 3.942 2.319 -12.761 1.00 92.31 85 TRP A N 1
ATOM 643 C CA . TRP A 1 85 ? 4.717 1.561 -11.779 1.00 92.31 85 TRP A CA 1
ATOM 644 C C . TRP A 1 85 ? 4.085 0.194 -11.517 1.00 92.31 85 TRP A C 1
ATOM 646 O O . TRP A 1 85 ? 2.866 0.051 -11.496 1.00 92.31 85 TRP A O 1
ATOM 656 N N . ASP A 1 86 ? 4.929 -0.803 -11.259 1.00 92.38 86 ASP A N 1
ATOM 657 C CA . ASP A 1 86 ? 4.500 -2.089 -10.712 1.00 92.38 86 ASP A CA 1
ATOM 658 C C . ASP A 1 86 ? 4.382 -1.963 -9.186 1.00 92.38 86 ASP A C 1
ATOM 660 O O . ASP A 1 86 ? 5.362 -1.616 -8.518 1.00 92.38 86 ASP A O 1
ATOM 664 N N . VAL A 1 87 ? 3.186 -2.192 -8.637 1.00 95.69 87 VAL A N 1
ATOM 665 C CA . VAL A 1 87 ? 2.869 -1.910 -7.231 1.00 95.69 87 VAL A CA 1
ATOM 666 C C . VAL A 1 87 ? 2.213 -3.108 -6.555 1.00 95.69 87 VAL A C 1
ATOM 668 O O . VAL A 1 87 ? 1.266 -3.709 -7.064 1.00 95.69 87 VAL A O 1
ATOM 671 N N . ILE A 1 88 ? 2.681 -3.430 -5.350 1.00 95.62 88 ILE A N 1
ATOM 672 C CA . ILE A 1 88 ? 2.089 -4.458 -4.489 1.00 95.62 88 ILE A CA 1
ATOM 673 C C . ILE A 1 88 ? 1.767 -3.850 -3.126 1.00 95.62 88 ILE A C 1
ATOM 675 O O . ILE A 1 88 ? 2.581 -3.128 -2.558 1.00 95.62 88 ILE A O 1
ATOM 679 N N . LEU A 1 89 ? 0.596 -4.170 -2.575 1.00 96.12 89 LEU A N 1
ATOM 680 C CA . LEU A 1 89 ? 0.257 -3.861 -1.184 1.00 96.12 89 LEU A CA 1
ATOM 681 C C . LEU A 1 89 ? 0.435 -5.118 -0.328 1.00 96.12 89 LEU A C 1
ATOM 683 O O . LEU A 1 89 ? 0.036 -6.200 -0.761 1.00 96.12 89 LEU A O 1
ATOM 687 N N . THR A 1 90 ? 0.934 -4.977 0.903 1.00 95.81 90 THR A N 1
ATOM 688 C CA . THR A 1 90 ? 1.024 -6.102 1.862 1.00 95.81 90 THR A CA 1
ATOM 689 C C . THR A 1 90 ? -0.351 -6.665 2.233 1.00 95.81 90 THR A C 1
ATOM 691 O O . THR A 1 90 ? -0.489 -7.857 2.496 1.00 95.81 90 THR A O 1
ATOM 694 N N . ARG A 1 91 ? -1.399 -5.831 2.187 1.00 96.50 91 ARG A N 1
ATOM 695 C CA . ARG A 1 91 ? -2.809 -6.243 2.238 1.00 96.50 91 ARG A CA 1
ATOM 696 C C . ARG A 1 91 ? -3.683 -5.322 1.395 1.00 96.50 91 ARG A C 1
ATOM 698 O O . ARG A 1 91 ? -3.441 -4.123 1.328 1.00 96.50 91 ARG A O 1
ATOM 705 N N . ARG A 1 92 ? -4.738 -5.887 0.801 1.00 96.00 92 ARG A N 1
ATOM 706 C CA . ARG A 1 92 ? -5.764 -5.152 0.030 1.00 96.00 92 ARG A CA 1
ATOM 707 C C . ARG A 1 92 ? -7.119 -5.077 0.742 1.00 96.00 92 ARG A C 1
ATOM 709 O O . ARG A 1 92 ? -8.033 -4.418 0.263 1.00 96.00 92 ARG A O 1
ATOM 716 N N . THR A 1 93 ? -7.250 -5.744 1.887 1.00 96.62 93 THR A N 1
ATOM 717 C CA . THR A 1 93 ? -8.480 -5.808 2.686 1.00 96.62 93 THR A CA 1
ATOM 718 C C . THR A 1 93 ? -8.173 -5.629 4.172 1.00 96.62 93 THR A C 1
ATOM 720 O O . THR A 1 93 ? -7.014 -5.485 4.573 1.00 96.62 93 THR A O 1
ATOM 723 N N . ASP A 1 94 ? -9.209 -5.621 5.011 1.00 96.44 94 ASP A N 1
ATOM 724 C CA . ASP A 1 94 ? -9.062 -5.607 6.468 1.00 96.44 94 ASP A CA 1
ATOM 725 C C . ASP A 1 94 ? -8.706 -7.000 7.019 1.00 96.44 94 ASP A C 1
ATOM 727 O O . ASP A 1 94 ? -9.496 -7.669 7.683 1.00 96.44 94 ASP A O 1
ATOM 731 N N . ASN A 1 95 ? -7.497 -7.461 6.706 1.00 94.19 95 ASN A N 1
ATOM 732 C CA . ASN A 1 95 ? -6.928 -8.703 7.214 1.00 94.19 95 ASN A CA 1
ATOM 733 C C . ASN A 1 95 ? -5.618 -8.429 7.953 1.00 94.19 95 ASN A C 1
ATOM 735 O O . ASN A 1 95 ? -4.875 -7.510 7.616 1.00 94.19 95 ASN A O 1
ATOM 739 N N . MET A 1 96 ? -5.332 -9.249 8.961 1.00 91.94 96 MET A N 1
ATOM 740 C CA . MET A 1 96 ? -4.063 -9.186 9.676 1.00 91.94 96 MET A CA 1
ATOM 741 C C . MET A 1 96 ? -2.954 -9.778 8.800 1.00 91.94 96 MET A C 1
ATOM 743 O O . MET A 1 96 ? -3.124 -10.865 8.249 1.00 91.94 96 MET A O 1
ATOM 747 N N . VAL A 1 97 ? -1.831 -9.066 8.695 1.00 88.56 97 VAL A N 1
ATOM 748 C CA . VAL A 1 97 ? -0.582 -9.549 8.085 1.00 88.56 97 VAL A CA 1
ATOM 749 C C . VAL A 1 97 ? 0.511 -9.433 9.136 1.00 88.56 97 VAL A C 1
ATOM 751 O O . VAL A 1 97 ? 0.713 -8.346 9.696 1.00 88.56 97 VAL A O 1
ATOM 754 N N . LEU A 1 98 ? 1.164 -10.555 9.442 1.00 88.62 98 LEU A N 1
ATOM 755 C CA . LEU A 1 98 ? 2.226 -10.617 10.445 1.00 88.62 98 LEU A CA 1
ATOM 756 C C . LEU A 1 98 ? 3.459 -9.834 9.972 1.00 88.62 98 LEU A C 1
ATOM 758 O O . LEU A 1 98 ? 3.660 -9.649 8.776 1.00 88.62 98 LEU A O 1
ATOM 762 N N . LEU A 1 99 ? 4.271 -9.333 10.906 1.00 86.25 99 LEU A N 1
ATOM 763 C CA . LEU A 1 99 ? 5.399 -8.454 10.567 1.00 86.25 99 LEU A CA 1
ATOM 764 C C . LEU A 1 99 ? 6.443 -9.139 9.670 1.00 86.25 99 LEU A C 1
ATOM 766 O O . LEU A 1 99 ? 6.959 -8.512 8.753 1.00 86.25 99 LEU A O 1
ATOM 770 N N . ASP A 1 100 ? 6.711 -10.424 9.892 1.00 85.69 100 ASP A N 1
ATOM 771 C CA . ASP A 1 100 ? 7.604 -11.250 9.069 1.00 85.69 100 ASP A CA 1
ATOM 772 C C . ASP A 1 100 ? 7.095 -11.407 7.626 1.00 85.69 100 ASP A C 1
ATOM 774 O O . ASP A 1 100 ? 7.868 -11.313 6.667 1.00 85.69 100 ASP A O 1
ATOM 778 N N . GLN A 1 101 ? 5.779 -11.548 7.465 1.00 80.69 101 GLN A N 1
ATOM 779 C CA . GLN A 1 101 ? 5.097 -11.628 6.170 1.00 80.69 101 GLN A CA 1
ATOM 780 C C . GLN A 1 101 ? 5.070 -10.295 5.405 1.00 80.69 101 GLN A C 1
ATOM 782 O O . GLN A 1 101 ? 4.754 -10.285 4.221 1.00 80.69 101 GLN A O 1
ATOM 787 N N . ARG A 1 102 ? 5.382 -9.161 6.050 1.00 85.56 102 ARG A N 1
ATOM 788 C CA . ARG A 1 102 ? 5.465 -7.847 5.379 1.00 85.56 102 ARG A CA 1
ATOM 789 C C . ARG A 1 102 ? 6.812 -7.618 4.691 1.00 85.56 102 ARG A C 1
ATOM 791 O O . ARG A 1 102 ? 6.920 -6.721 3.862 1.00 85.56 102 ARG A O 1
ATOM 798 N N . THR A 1 103 ? 7.834 -8.394 5.057 1.00 80.69 103 THR A N 1
ATOM 799 C CA . THR A 1 103 ? 9.225 -8.208 4.605 1.00 80.69 103 THR A CA 1
ATOM 800 C C . THR A 1 103 ? 9.760 -9.333 3.718 1.00 80.69 103 THR A C 1
ATOM 802 O O . THR A 1 103 ? 10.910 -9.254 3.287 1.00 80.69 103 THR A O 1
ATOM 805 N N . THR A 1 104 ? 8.965 -10.381 3.489 1.00 62.94 104 THR A N 1
ATOM 806 C CA . THR A 1 104 ? 9.326 -11.572 2.701 1.00 62.94 104 THR A CA 1
ATOM 807 C C . THR A 1 104 ? 8.537 -11.635 1.403 1.00 62.94 104 THR A C 1
ATOM 809 O O . THR A 1 104 ? 9.141 -12.066 0.396 1.00 62.94 104 THR A O 1
#